Protein AF-A0A7J8TK29-F1 (afdb_monomer)

InterPro domains:
  IPR001280 Photosystem I PsaA/PsaB [PF00223] (47-106)
  IPR001280 Photosystem I PsaA/PsaB [PR00257] (38-60)
  IPR001280 Photosystem I PsaA/PsaB [PR00257] (90-118)
  IPR023798 Small ribosomal subunit protein uS7 domain [PF00177] (1-34)
  IPR036408 Photosystem I PsaA/PsaB superfamily [G3DSA:1.20.1130.10] (32-108)
  IPR036408 Photosystem I PsaA/PsaB superfamily [SSF81558] (42-106)
  IPR036823 Small ribosomal subunit protein uS7 domain superfamily [G3DSA:1.10.455.10] (1-31)
  IPR036823 Small ribosomal subunit protein uS7 domain superfamily [SSF47973] (1-37)

Secondary structure (DSSP, 8-state):
-HHHHHHHHHHHHTT-SHHHHHHHHHHHHHHHHHHHHHHHHHS-HHHHHHHHHHHHHHHH--HHHHHHHHHHHHHHHHHTT---SS---PPPHHHHHHHHHHHHHHHHHHH--HHHHHHHHHHT--S-TTSS--

Sequence (134 aa):
MAFKLSSELVDAAKGSGDAIRKKKETHRMAEANRAFAQFLMGTSIPGTHFVWAFSLMFLFSERGYWQELIEPIVWAHNKLKVALATQPRALSIVYGRAVGVTLYLLAPNQWEEPRALTACLLKNEPATHRQWLG

Radius of gyration: 29.09 Å; Cα contacts (8 Å, |Δi|>4): 52; chains: 1; bounding box: 58×28×82 Å

Solvent-accessible surface area (backbone atoms only — not comparable to full-atom values): 7829 Å² total; per-residue (Å²): 111,71,71,61,53,54,50,49,50,55,30,42,73,72,70,33,52,71,71,45,51,52,52,52,50,53,48,52,50,50,51,51,50,49,53,49,50,49,44,62,70,62,62,47,52,70,55,48,51,48,52,42,54,55,19,47,51,40,64,74,54,60,61,65,64,50,39,67,57,45,52,62,54,52,54,51,32,58,74,68,68,62,68,67,98,62,85,88,65,61,69,51,65,69,56,37,36,52,50,18,52,50,46,50,60,44,50,61,65,77,66,63,60,59,67,61,51,54,50,51,50,67,72,63,64,81,82,71,86,79,76,83,84,124

Structure (mmCIF, N/CA/C/O backbone):
data_AF-A0A7J8TK29-F1
#
_entry.id   AF-A0A7J8TK29-F1
#
loop_
_atom_site.group_PDB
_atom_site.id
_atom_site.type_symbol
_atom_site.label_atom_id
_atom_site.label_alt_id
_atom_site.label_comp_id
_atom_site.label_asym_id
_atom_site.label_entity_id
_atom_site.label_seq_id
_atom_site.pdbx_PDB_ins_code
_atom_site.Cartn_x
_atom_site.Cartn_y
_atom_site.Cartn_z
_atom_site.occupancy
_atom_site.B_iso_or_equiv
_atom_site.auth_seq_id
_atom_site.auth_comp_id
_atom_site.auth_asym_id
_atom_site.auth_atom_id
_atom_site.pdbx_PDB_model_num
ATOM 1 N N . MET A 1 1 ? 32.670 -15.477 -46.534 1.00 57.16 1 MET A N 1
ATOM 2 C CA . MET A 1 1 ? 32.483 -15.228 -45.083 1.00 57.16 1 MET A CA 1
ATOM 3 C C . MET A 1 1 ? 33.548 -14.299 -44.499 1.00 57.16 1 MET A C 1
ATOM 5 O O . MET A 1 1 ? 33.154 -13.313 -43.896 1.00 57.16 1 MET A O 1
ATOM 9 N N . ALA A 1 2 ? 34.850 -14.530 -44.724 1.00 72.06 2 ALA A N 1
ATOM 10 C CA . ALA A 1 2 ? 35.932 -13.686 -44.183 1.00 72.06 2 ALA A CA 1
ATOM 11 C C . ALA A 1 2 ? 35.802 -12.181 -44.512 1.00 72.06 2 ALA A C 1
ATOM 13 O O . ALA A 1 2 ? 35.941 -11.355 -43.620 1.00 72.06 2 ALA A O 1
ATOM 14 N N . PHE A 1 3 ? 35.427 -11.833 -45.750 1.00 73.94 3 PHE A N 1
ATOM 15 C CA . PHE A 1 3 ? 35.231 -10.436 -46.168 1.00 73.94 3 PHE A CA 1
ATOM 16 C C . PHE A 1 3 ? 34.114 -9.694 -45.411 1.00 73.94 3 PHE A C 1
ATOM 18 O O . PHE A 1 3 ? 34.239 -8.503 -45.144 1.00 73.94 3 PHE A O 1
ATOM 25 N N . LYS A 1 4 ? 33.036 -10.399 -45.041 1.00 75.75 4 LYS A N 1
ATOM 26 C CA . LYS A 1 4 ? 31.902 -9.826 -44.296 1.00 75.75 4 LYS A CA 1
ATOM 27 C C . LYS A 1 4 ? 32.266 -9.575 -42.829 1.00 75.75 4 LYS A C 1
ATOM 29 O O . LYS A 1 4 ? 31.865 -8.575 -42.251 1.00 75.75 4 LYS A O 1
ATOM 34 N N . LEU A 1 5 ? 33.079 -10.461 -42.254 1.00 80.44 5 LEU A N 1
ATOM 35 C CA . LEU A 1 5 ? 33.614 -10.291 -40.904 1.00 80.44 5 LEU A CA 1
ATOM 36 C C . LEU A 1 5 ? 34.632 -9.150 -40.848 1.00 80.44 5 LEU A C 1
ATOM 38 O O . LEU A 1 5 ? 34.593 -8.356 -39.918 1.00 80.44 5 LEU A O 1
ATOM 42 N N . SER A 1 6 ? 35.510 -9.020 -41.849 1.00 81.69 6 SER A N 1
ATOM 43 C CA . SER A 1 6 ? 36.464 -7.907 -41.898 1.00 81.69 6 SER A CA 1
ATOM 44 C C . SER A 1 6 ? 35.775 -6.553 -42.066 1.00 81.69 6 SER A C 1
ATOM 46 O O . SER A 1 6 ? 36.200 -5.591 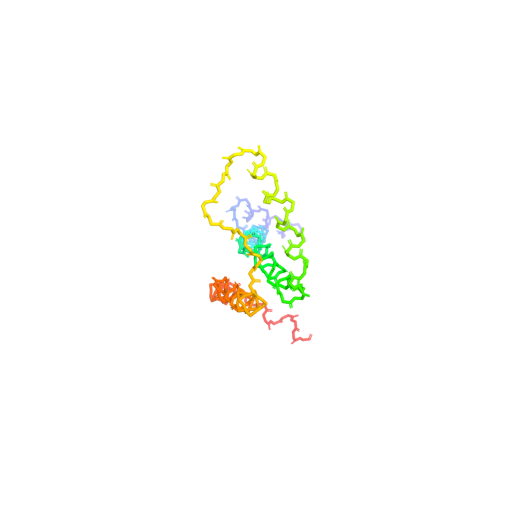-41.434 1.00 81.69 6 SER A O 1
ATOM 48 N N . SER A 1 7 ? 34.703 -6.465 -42.866 1.00 81.25 7 SER A N 1
ATOM 49 C CA . SER A 1 7 ? 33.931 -5.222 -42.987 1.00 81.25 7 SER A CA 1
ATOM 50 C C . SER A 1 7 ? 33.203 -4.882 -41.687 1.00 81.25 7 SER A C 1
ATOM 52 O O . SER A 1 7 ? 33.307 -3.753 -41.223 1.00 81.25 7 SER A O 1
ATOM 54 N N . GLU A 1 8 ? 32.569 -5.864 -41.035 1.00 81.69 8 GLU A N 1
ATOM 55 C CA . GLU A 1 8 ? 31.936 -5.654 -39.725 1.00 81.69 8 GLU A CA 1
ATOM 56 C C . GLU A 1 8 ? 32.947 -5.253 -38.640 1.00 81.69 8 GLU A C 1
ATOM 58 O O . GLU A 1 8 ? 32.629 -4.423 -37.792 1.00 81.69 8 GLU A O 1
ATOM 63 N N . LEU A 1 9 ? 34.172 -5.791 -38.673 1.00 82.12 9 LEU A N 1
ATOM 64 C CA . LEU A 1 9 ? 35.235 -5.431 -37.732 1.00 82.12 9 LEU A CA 1
ATOM 65 C C . LEU A 1 9 ? 35.708 -3.983 -37.936 1.00 82.12 9 LEU A C 1
ATOM 67 O O . LEU A 1 9 ? 35.922 -3.259 -36.965 1.00 82.12 9 LEU A O 1
ATOM 71 N N . VAL A 1 10 ? 35.853 -3.552 -39.195 1.00 85.94 10 VAL A N 1
ATOM 72 C CA . VAL A 1 10 ? 36.224 -2.172 -39.548 1.00 85.94 10 VAL A CA 1
ATOM 73 C C . VAL A 1 10 ? 35.112 -1.196 -39.167 1.00 85.94 10 VAL A C 1
ATOM 75 O O . VAL A 1 10 ? 35.398 -0.125 -38.629 1.00 85.94 10 VAL A O 1
ATOM 78 N N . ASP A 1 11 ? 33.854 -1.566 -39.396 1.00 85.38 11 ASP A N 1
ATOM 79 C CA . ASP A 1 11 ? 32.705 -0.751 -39.009 1.00 85.38 11 ASP A CA 1
ATOM 80 C C . ASP A 1 11 ? 32.595 -0.652 -37.482 1.00 85.38 11 ASP A C 1
ATOM 82 O O . ASP A 1 11 ? 32.447 0.451 -36.949 1.00 85.38 11 ASP A O 1
ATOM 86 N N . ALA A 1 12 ? 32.791 -1.764 -36.765 1.00 82.88 12 ALA A N 1
ATOM 87 C CA . ALA A 1 12 ? 32.809 -1.792 -35.305 1.00 82.88 12 ALA A CA 1
ATOM 88 C C . ALA A 1 12 ? 33.958 -0.956 -34.717 1.00 82.88 12 ALA A C 1
ATOM 90 O O . ALA A 1 12 ? 33.744 -0.240 -33.737 1.00 82.88 12 ALA A O 1
ATOM 91 N N . ALA A 1 13 ? 35.150 -0.981 -35.329 1.00 83.88 13 ALA A N 1
ATOM 92 C CA . ALA A 1 13 ? 36.285 -0.141 -34.934 1.00 83.88 13 ALA A CA 1
ATOM 93 C C . ALA A 1 13 ? 36.004 1.362 -35.127 1.00 83.88 13 ALA A C 1
ATOM 95 O O . ALA A 1 13 ? 36.506 2.189 -34.369 1.00 83.88 13 ALA A O 1
ATOM 96 N N . LYS A 1 14 ? 35.154 1.718 -36.099 1.00 86.94 14 LYS A N 1
ATOM 97 C CA . LYS A 1 14 ? 34.645 3.085 -36.311 1.00 86.94 14 LYS A CA 1
ATOM 98 C C . LYS A 1 14 ? 33.436 3.427 -35.428 1.00 86.94 14 LYS A C 1
ATOM 100 O O . LYS A 1 14 ? 32.872 4.510 -35.562 1.00 86.94 14 LYS A O 1
ATOM 105 N N . GLY A 1 15 ? 33.021 2.522 -34.539 1.00 83.06 15 GLY A N 1
ATOM 106 C CA . GLY A 1 15 ? 31.858 2.705 -33.669 1.00 83.06 15 GLY A CA 1
ATOM 107 C C . GLY A 1 15 ? 30.509 2.596 -34.390 1.00 83.06 15 GLY A C 1
ATOM 108 O O . GLY A 1 15 ? 29.513 3.115 -33.889 1.00 83.06 15 GLY A O 1
ATOM 109 N N . SER A 1 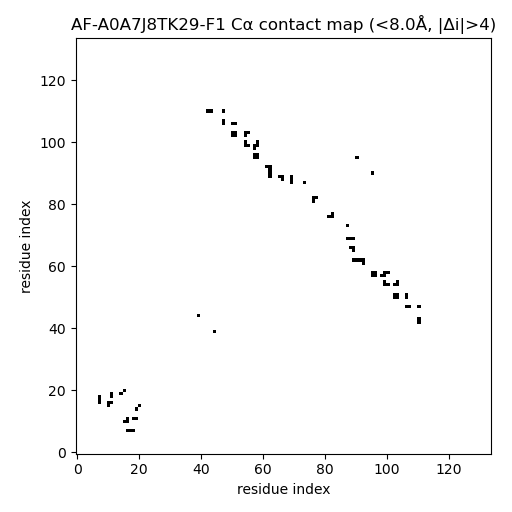16 ? 30.462 1.938 -35.551 1.00 80.38 16 SER A N 1
ATOM 110 C CA . SER A 1 16 ? 29.268 1.758 -36.386 1.00 80.38 16 SER A CA 1
ATOM 111 C C . SER A 1 16 ? 29.052 0.279 -36.746 1.00 80.38 16 SER A C 1
ATOM 113 O O . SER A 1 16 ? 29.797 -0.601 -36.322 1.00 80.38 16 SER A O 1
ATOM 115 N N . GLY A 1 17 ? 27.997 -0.022 -37.496 1.00 85.69 17 GLY A N 1
ATOM 116 C CA . GLY A 1 17 ? 27.670 -1.379 -37.934 1.00 85.69 17 GLY A CA 1
ATOM 117 C C . GLY A 1 17 ? 26.689 -2.121 -37.024 1.00 85.69 17 GLY A C 1
ATOM 118 O O . GLY A 1 17 ? 26.312 -1.670 -35.936 1.00 85.69 17 GLY A O 1
ATOM 119 N N . ASP A 1 18 ? 26.248 -3.284 -37.499 1.00 83.31 18 ASP A N 1
ATOM 120 C CA . ASP A 1 18 ? 25.141 -4.041 -36.904 1.00 83.31 18 ASP A CA 1
ATOM 121 C C . ASP A 1 18 ? 25.423 -4.508 -35.477 1.00 83.31 18 ASP A C 1
ATOM 123 O O . ASP A 1 18 ? 24.531 -4.478 -34.625 1.00 83.31 18 ASP A O 1
ATOM 127 N N . ALA A 1 19 ? 26.676 -4.855 -35.185 1.00 79.94 19 ALA A N 1
ATOM 128 C CA . ALA A 1 19 ? 27.096 -5.263 -33.850 1.00 79.94 19 ALA A CA 1
ATOM 129 C C . ALA A 1 19 ? 26.963 -4.118 -32.826 1.00 79.94 19 ALA A C 1
ATOM 131 O O . ALA A 1 19 ? 26.469 -4.327 -31.714 1.00 79.94 19 ALA A O 1
ATOM 132 N N . ILE A 1 20 ? 27.341 -2.890 -33.205 1.00 85.44 20 ILE A N 1
ATOM 133 C CA . ILE A 1 20 ? 27.240 -1.709 -32.336 1.00 85.44 20 ILE A CA 1
ATOM 134 C C . ILE A 1 20 ? 25.783 -1.260 -32.186 1.00 85.44 20 ILE A C 1
ATOM 136 O O . ILE A 1 20 ? 25.352 -0.938 -31.074 1.00 85.44 20 ILE A O 1
ATOM 140 N N . ARG A 1 21 ? 24.997 -1.303 -33.270 1.00 84.88 21 ARG A N 1
ATOM 141 C CA . ARG A 1 21 ? 23.552 -1.028 -33.241 1.00 84.88 21 ARG A CA 1
ATOM 142 C C . ARG A 1 21 ? 22.824 -1.964 -32.277 1.00 84.88 21 ARG A C 1
ATOM 144 O O . ARG A 1 21 ? 22.127 -1.485 -31.385 1.00 84.88 21 ARG A O 1
ATOM 151 N N . LYS A 1 22 ? 23.073 -3.272 -32.384 1.00 85.69 22 LYS A N 1
ATOM 152 C CA . LYS A 1 22 ? 22.478 -4.280 -31.499 1.00 85.69 22 LYS A CA 1
ATOM 153 C C . LYS A 1 22 ? 22.887 -4.064 -30.041 1.00 85.69 22 LYS A C 1
ATOM 155 O O . LYS A 1 22 ? 22.035 -4.104 -29.159 1.00 85.69 22 LYS A O 1
ATOM 160 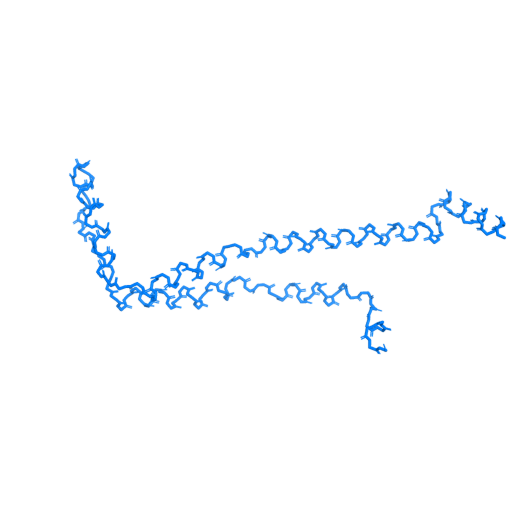N N . LYS A 1 23 ? 24.157 -3.731 -29.775 1.00 86.19 23 LYS A N 1
ATOM 161 C CA . LYS A 1 23 ? 24.622 -3.362 -28.425 1.00 86.19 23 LYS A CA 1
ATOM 162 C C . LYS A 1 23 ? 23.867 -2.142 -27.874 1.00 86.19 23 LYS A C 1
ATOM 164 O O . LYS A 1 23 ? 23.405 -2.171 -26.734 1.00 86.19 23 LYS A O 1
ATOM 169 N N . LYS A 1 24 ? 23.685 -1.088 -28.676 1.00 86.06 24 LYS A N 1
ATOM 170 C CA . LYS A 1 24 ? 22.957 0.129 -28.275 1.00 86.06 24 LYS A CA 1
ATOM 171 C C . LYS A 1 24 ? 21.469 -0.135 -28.016 1.00 86.06 24 LYS A C 1
ATOM 173 O O . LYS A 1 24 ? 20.919 0.395 -27.055 1.00 86.06 24 LYS A O 1
ATOM 178 N N . GLU A 1 25 ? 20.833 -0.973 -28.829 1.00 85.38 25 GLU A N 1
ATOM 179 C CA . GLU A 1 25 ? 19.444 -1.403 -28.627 1.00 85.38 25 GLU A CA 1
ATOM 180 C C . GLU A 1 25 ? 19.286 -2.243 -27.357 1.00 85.38 25 GLU A C 1
ATOM 182 O O . GLU A 1 25 ? 18.380 -1.975 -26.571 1.00 85.38 25 GLU A O 1
ATOM 187 N N . THR A 1 26 ? 20.202 -3.182 -27.087 1.00 81.69 26 THR A N 1
ATOM 188 C CA . THR A 1 26 ? 20.175 -3.953 -25.830 1.00 81.69 26 THR A CA 1
ATOM 189 C C . THR A 1 26 ? 20.361 -3.070 -24.598 1.00 81.69 26 THR A C 1
ATOM 191 O O . THR A 1 26 ? 19.686 -3.280 -23.595 1.00 81.69 26 THR A O 1
ATOM 194 N N . HIS A 1 27 ? 21.212 -2.043 -24.682 1.00 87.69 27 HIS A N 1
ATOM 195 C CA . HIS A 1 27 ? 21.383 -1.072 -23.603 1.00 87.69 27 HIS A CA 1
ATOM 196 C C . HIS A 1 27 ? 20.115 -0.244 -23.378 1.00 87.69 27 HIS A C 1
ATOM 198 O O . HIS A 1 27 ? 19.649 -0.141 -22.248 1.00 87.69 27 HIS A O 1
ATOM 204 N N . ARG A 1 28 ? 19.505 0.280 -24.450 1.00 84.06 28 ARG A N 1
ATOM 205 C CA . ARG A 1 28 ? 18.242 1.029 -24.370 1.00 84.06 28 ARG A CA 1
ATOM 206 C C . ARG A 1 28 ? 17.111 0.171 -23.793 1.00 84.06 28 ARG A C 1
ATOM 208 O O . ARG A 1 28 ? 16.337 0.653 -22.975 1.00 84.06 28 ARG A O 1
ATOM 215 N N . MET A 1 29 ? 17.027 -1.096 -24.198 1.00 81.75 29 MET A N 1
ATOM 216 C CA . MET A 1 29 ? 16.051 -2.043 -23.655 1.00 81.75 29 MET A CA 1
ATOM 217 C C . MET A 1 29 ? 16.299 -2.307 -22.163 1.00 81.75 29 MET A C 1
ATOM 219 O O . MET A 1 29 ? 15.359 -2.336 -21.376 1.00 81.75 29 MET A O 1
ATOM 223 N N . ALA A 1 30 ? 17.561 -2.444 -21.747 1.00 82.44 30 ALA A N 1
ATOM 224 C CA . ALA A 1 30 ? 17.913 -2.595 -20.337 1.00 82.44 30 ALA A CA 1
ATOM 225 C C . ALA A 1 30 ? 17.568 -1.340 -19.512 1.00 82.44 30 ALA A C 1
ATOM 227 O O . ALA A 1 30 ? 17.069 -1.464 -18.394 1.00 82.44 30 ALA A O 1
ATOM 228 N N . GLU A 1 31 ? 17.772 -0.141 -20.063 1.00 82.56 31 GLU A N 1
ATOM 229 C CA . GLU A 1 31 ? 17.367 1.124 -19.436 1.00 82.56 31 GLU A CA 1
ATOM 230 C C . GLU A 1 31 ? 15.843 1.238 -19.305 1.00 82.56 31 GLU A C 1
ATOM 232 O O . GLU A 1 31 ? 15.351 1.599 -18.235 1.00 82.56 31 GLU A O 1
ATOM 237 N N . ALA A 1 32 ? 15.091 0.858 -20.343 1.00 77.88 32 ALA A N 1
ATOM 238 C CA . ALA A 1 32 ? 13.630 0.812 -20.300 1.00 77.88 32 ALA A CA 1
ATOM 239 C C . ALA A 1 32 ? 13.123 -0.195 -19.252 1.00 77.88 32 ALA A C 1
ATOM 241 O O . ALA A 1 32 ? 12.259 0.140 -18.444 1.00 77.88 32 ALA A O 1
ATOM 242 N N . ASN A 1 33 ? 13.716 -1.391 -19.190 1.00 77.69 33 ASN A N 1
ATOM 243 C CA . ASN A 1 33 ? 13.373 -2.407 -18.192 1.00 77.69 33 ASN A CA 1
ATOM 244 C C . ASN A 1 33 ? 13.719 -1.965 -16.765 1.00 77.69 33 ASN A C 1
ATOM 246 O O . ASN A 1 33 ? 12.977 -2.263 -15.831 1.00 77.69 33 ASN A O 1
ATOM 250 N N . ARG A 1 34 ? 14.816 -1.224 -16.576 1.00 77.62 34 ARG A N 1
ATOM 251 C CA . ARG A 1 34 ? 15.168 -0.636 -15.279 1.00 77.62 34 ARG A CA 1
ATOM 252 C C . ARG A 1 34 ? 14.160 0.432 -14.860 1.00 77.62 34 ARG A C 1
ATOM 254 O O . ARG A 1 34 ? 13.734 0.414 -13.710 1.00 77.62 34 ARG A O 1
ATOM 261 N N . ALA A 1 35 ? 13.756 1.315 -15.773 1.00 71.94 35 ALA A N 1
ATOM 262 C CA . ALA A 1 35 ? 12.730 2.325 -15.511 1.00 71.94 35 ALA A CA 1
ATOM 263 C C . ALA A 1 35 ? 11.365 1.681 -15.211 1.00 71.94 35 ALA A C 1
ATOM 265 O O . ALA A 1 35 ? 10.656 2.123 -14.312 1.00 71.94 35 ALA A O 1
ATOM 266 N N . PHE A 1 36 ? 11.032 0.588 -15.898 1.00 64.06 36 PHE A N 1
ATOM 267 C CA . PHE A 1 36 ? 9.824 -0.194 -15.641 1.00 64.06 36 PHE A CA 1
ATOM 268 C C . PHE A 1 36 ? 9.859 -0.895 -14.275 1.00 64.06 36 PHE A C 1
ATOM 270 O O . PHE A 1 36 ? 8.887 -0.837 -13.527 1.00 64.06 36 PHE A O 1
ATOM 277 N N . ALA A 1 37 ? 10.993 -1.493 -13.897 1.00 64.56 37 ALA A N 1
ATOM 278 C CA . ALA A 1 37 ? 11.176 -2.076 -12.569 1.00 64.56 37 ALA A CA 1
ATOM 279 C C . ALA A 1 37 ? 11.116 -1.006 -11.466 1.00 64.56 37 ALA A C 1
ATOM 281 O O . ALA A 1 37 ? 10.474 -1.218 -10.442 1.00 64.56 37 ALA A O 1
ATOM 282 N N . GLN A 1 38 ? 11.728 0.161 -11.689 1.00 68.75 38 GLN A N 1
ATOM 283 C CA . GLN A 1 38 ? 11.645 1.306 -10.778 1.00 68.75 38 GLN A CA 1
ATOM 284 C C . GLN A 1 38 ? 10.220 1.838 -10.648 1.00 68.75 38 GLN A C 1
ATOM 286 O O . GLN A 1 38 ? 9.821 2.211 -9.552 1.00 68.75 38 GLN A O 1
ATOM 291 N N . PHE A 1 39 ? 9.444 1.836 -11.729 1.00 64.50 39 PHE A N 1
ATOM 292 C CA . PHE A 1 39 ? 8.035 2.186 -11.679 1.00 64.50 39 PHE A CA 1
ATOM 293 C C . PHE A 1 39 ? 7.244 1.162 -10.853 1.00 64.50 39 PHE A C 1
ATOM 295 O O . PHE A 1 39 ? 6.623 1.529 -9.866 1.00 64.50 39 PHE A O 1
ATOM 302 N N . LEU A 1 40 ? 7.327 -0.130 -11.188 1.00 60.53 40 LEU A N 1
ATOM 303 C CA . LEU A 1 40 ? 6.573 -1.185 -10.499 1.00 60.53 40 LEU A CA 1
ATOM 304 C C . LEU A 1 40 ? 6.929 -1.316 -9.012 1.00 60.53 40 LEU A C 1
ATOM 306 O O . LEU A 1 40 ? 6.069 -1.646 -8.197 1.00 60.53 40 LEU A O 1
ATOM 310 N N . MET A 1 41 ? 8.189 -1.068 -8.652 1.00 60.56 41 MET A N 1
ATOM 311 C CA . MET A 1 41 ? 8.639 -1.074 -7.259 1.00 60.56 41 MET A CA 1
ATOM 312 C C . MET A 1 41 ? 8.383 0.268 -6.552 1.00 60.56 41 MET A C 1
ATOM 314 O O . MET A 1 41 ? 8.234 0.286 -5.333 1.00 60.56 41 MET A O 1
ATOM 318 N N . GLY A 1 42 ? 8.343 1.380 -7.294 1.00 60.28 42 GLY A N 1
ATOM 319 C CA . GLY A 1 42 ? 8.252 2.746 -6.770 1.00 60.28 42 GLY A CA 1
ATOM 320 C C . GLY A 1 42 ? 6.829 3.282 -6.636 1.00 60.28 42 GLY A C 1
ATOM 321 O O . GLY A 1 42 ? 6.550 4.026 -5.698 1.00 60.28 42 GLY A O 1
ATOM 322 N N . THR A 1 43 ? 5.898 2.876 -7.500 1.00 60.44 43 THR A N 1
ATOM 323 C CA . THR A 1 43 ? 4.480 3.209 -7.347 1.00 60.44 43 THR A CA 1
ATOM 324 C C . THR A 1 43 ? 3.816 2.193 -6.444 1.00 60.44 43 THR A C 1
ATOM 326 O O . THR A 1 43 ? 3.106 1.310 -6.909 1.00 60.44 43 THR A O 1
ATOM 329 N N . SER A 1 44 ? 4.071 2.316 -5.145 1.00 59.31 44 SER A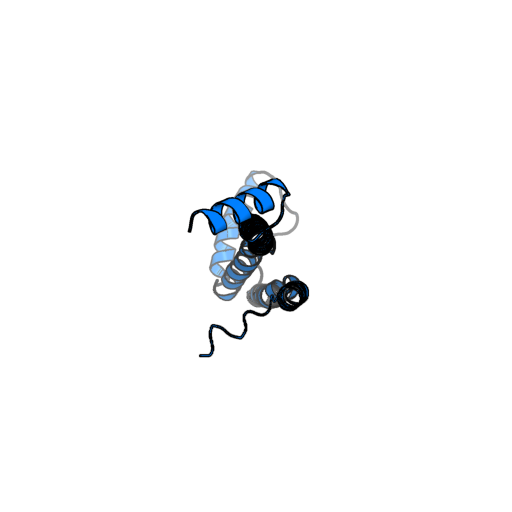 N 1
ATOM 330 C CA . SER A 1 44 ? 3.089 2.028 -4.095 1.00 59.31 44 SER A CA 1
ATOM 331 C C . SER A 1 44 ? 2.387 0.667 -4.106 1.00 59.31 44 SER A C 1
ATOM 333 O O . SER A 1 44 ? 1.409 0.500 -3.384 1.00 59.31 44 SER A O 1
ATOM 335 N N . ILE A 1 45 ? 2.870 -0.331 -4.845 1.00 64.75 45 ILE A N 1
ATOM 336 C CA . ILE A 1 45 ? 2.210 -1.632 -4.944 1.00 64.75 45 ILE A CA 1
ATOM 337 C C . ILE A 1 45 ? 2.110 -2.279 -3.554 1.00 64.75 45 ILE A C 1
ATOM 339 O O . ILE A 1 45 ? 1.001 -2.651 -3.180 1.00 64.75 45 ILE A O 1
ATOM 343 N N . PRO A 1 46 ? 3.145 -2.287 -2.691 1.00 67.00 46 PRO A N 1
ATOM 344 C CA . PRO A 1 46 ? 2.989 -2.782 -1.321 1.00 67.00 46 PRO A CA 1
ATOM 345 C C . PRO A 1 46 ? 2.038 -1.925 -0.469 1.00 67.00 46 PRO A C 1
ATOM 347 O O . PRO A 1 46 ? 1.263 -2.459 0.316 1.00 67.00 46 PRO A O 1
ATOM 350 N N . GLY A 1 47 ? 2.075 -0.598 -0.632 1.00 72.56 47 GLY A N 1
ATOM 351 C CA . GLY A 1 47 ? 1.298 0.349 0.174 1.00 72.56 47 GLY A CA 1
ATOM 352 C C . GLY A 1 47 ? -0.201 0.302 -0.122 1.00 72.56 47 GLY A C 1
ATOM 353 O O . GLY A 1 47 ? -1.005 0.241 0.804 1.00 72.56 47 GLY A O 1
ATOM 354 N N . THR A 1 48 ? -0.587 0.247 -1.397 1.00 71.94 48 THR A N 1
ATOM 355 C CA . THR A 1 48 ? -1.991 0.111 -1.807 1.00 71.94 48 THR A CA 1
ATOM 356 C C . THR A 1 48 ? -2.561 -1.224 -1.341 1.00 71.94 48 THR A C 1
ATOM 358 O O . THR A 1 48 ? -3.662 -1.255 -0.800 1.00 71.94 48 THR A O 1
ATOM 361 N N . HIS A 1 49 ? -1.797 -2.317 -1.457 1.00 75.44 49 HIS A N 1
ATOM 362 C CA . HIS A 1 49 ? -2.225 -3.628 -0.961 1.00 75.44 49 HIS A CA 1
ATOM 363 C C . HIS A 1 49 ? -2.311 -3.663 0.571 1.00 75.44 49 HIS A C 1
ATOM 365 O O . HIS A 1 49 ? -3.243 -4.257 1.109 1.00 75.44 49 HIS A O 1
ATOM 371 N N . PHE A 1 50 ? -1.397 -2.991 1.279 1.00 81.25 50 PHE A N 1
ATOM 372 C CA . PHE A 1 50 ? -1.442 -2.865 2.737 1.00 81.25 50 PHE A CA 1
ATOM 373 C C . PHE A 1 50 ? -2.685 -2.099 3.203 1.00 81.25 50 PHE A C 1
ATOM 375 O O . PHE A 1 50 ? -3.420 -2.585 4.059 1.00 81.25 50 PHE A O 1
ATOM 382 N N . VAL A 1 51 ? -2.969 -0.936 2.608 1.00 81.31 51 VAL A N 1
ATOM 383 C CA . VAL A 1 51 ? -4.151 -0.126 2.947 1.00 81.31 51 VAL A CA 1
ATOM 384 C C . VAL A 1 51 ? -5.445 -0.855 2.575 1.00 81.31 51 VAL A C 1
ATOM 386 O O . VAL A 1 51 ? -6.418 -0.827 3.332 1.00 81.31 51 VAL A O 1
ATOM 389 N N . TRP A 1 52 ? -5.453 -1.566 1.449 1.00 81.56 52 TRP A N 1
ATOM 390 C CA . TRP A 1 52 ? -6.584 -2.382 1.018 1.00 81.56 52 TRP A CA 1
ATOM 391 C C . TRP A 1 52 ? -6.852 -3.547 1.982 1.00 81.56 52 TRP A C 1
ATOM 393 O O . TRP A 1 52 ? -7.969 -3.684 2.482 1.00 81.56 52 TRP A O 1
ATOM 403 N N . ALA A 1 53 ? -5.824 -4.323 2.339 1.00 79.38 53 ALA A N 1
ATOM 404 C CA . ALA A 1 53 ? -5.936 -5.415 3.307 1.00 79.38 53 ALA A CA 1
ATOM 405 C C . ALA A 1 53 ? -6.348 -4.912 4.702 1.00 79.38 53 ALA A C 1
ATOM 407 O O . ALA A 1 53 ? -7.200 -5.513 5.358 1.00 79.38 53 ALA A O 1
ATOM 408 N N . PHE A 1 54 ? -5.811 -3.768 5.134 1.00 79.88 54 PHE A N 1
ATOM 409 C CA . PHE A 1 54 ? -6.185 -3.132 6.397 1.00 79.88 54 PHE A CA 1
ATOM 410 C C . PHE A 1 54 ? -7.652 -2.669 6.399 1.00 79.88 54 PHE A C 1
ATOM 412 O O . PHE A 1 54 ? -8.340 -2.792 7.410 1.00 79.88 54 PHE A O 1
ATOM 419 N N . SER A 1 55 ? -8.176 -2.223 5.252 1.00 79.94 55 SER A N 1
ATOM 420 C CA . SER A 1 55 ? -9.592 -1.855 5.095 1.00 79.94 55 SER A CA 1
ATOM 421 C C . SER A 1 55 ? -10.526 -3.064 5.211 1.00 79.94 55 SER A C 1
ATOM 423 O O . SER A 1 55 ? -11.586 -2.967 5.834 1.00 79.94 55 SER A O 1
ATOM 425 N N . LEU A 1 56 ? -10.126 -4.224 4.677 1.00 80.06 56 LEU A N 1
ATOM 426 C CA . LEU A 1 56 ? -10.893 -5.469 4.818 1.00 80.06 56 LEU A CA 1
ATOM 427 C C . LEU A 1 56 ? -11.003 -5.910 6.282 1.00 80.06 56 LEU A C 1
ATOM 429 O O . LEU A 1 56 ? -12.049 -6.414 6.692 1.00 80.06 56 LEU A O 1
ATOM 433 N N . MET A 1 57 ? -9.976 -5.645 7.094 1.00 81.81 57 MET A N 1
ATOM 434 C CA . MET A 1 57 ? -10.011 -5.931 8.529 1.00 81.81 57 MET A CA 1
ATOM 435 C C . MET A 1 57 ? -11.141 -5.168 9.237 1.00 81.81 57 MET A C 1
ATOM 437 O O . MET A 1 57 ? -11.812 -5.734 10.092 1.00 81.81 57 MET A O 1
ATOM 441 N N . PHE A 1 58 ? -11.430 -3.924 8.844 1.00 73.50 58 PHE A N 1
ATOM 442 C CA . PHE A 1 58 ? -12.548 -3.148 9.403 1.00 73.50 58 PHE A CA 1
ATOM 443 C C . PHE A 1 58 ? -13.926 -3.540 8.845 1.00 73.50 58 PHE A C 1
ATOM 445 O O . PHE A 1 58 ? -14.942 -3.270 9.487 1.00 73.50 58 PHE A O 1
ATOM 452 N N . LEU A 1 59 ? -13.982 -4.173 7.669 1.00 72.81 59 LEU A N 1
ATOM 453 C CA . LEU A 1 59 ? -15.231 -4.632 7.050 1.00 72.81 59 LEU A CA 1
ATOM 454 C C . LEU A 1 59 ? -15.699 -5.987 7.599 1.00 72.81 59 LEU A C 1
ATOM 456 O O . LEU A 1 59 ? -16.902 -6.173 7.794 1.00 72.81 59 LEU A O 1
ATOM 460 N N . PHE A 1 60 ? -14.766 -6.905 7.866 1.00 75.25 60 PHE A N 1
ATOM 461 C CA . PHE A 1 60 ? -15.068 -8.264 8.332 1.00 75.25 60 PHE A CA 1
ATOM 462 C C . PHE A 1 60 ? -14.994 -8.444 9.855 1.00 75.25 60 PHE A C 1
ATOM 464 O O . PHE A 1 60 ? -15.556 -9.405 10.372 1.00 75.25 60 PHE A O 1
ATOM 471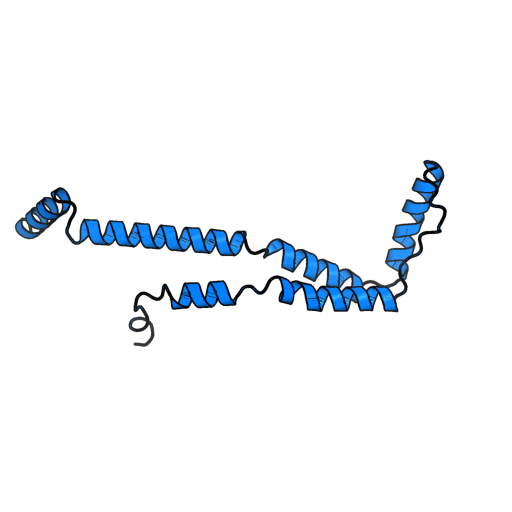 N N . SER A 1 61 ? -14.325 -7.550 10.590 1.00 78.94 61 SER A N 1
ATOM 472 C CA . SER A 1 61 ? -14.168 -7.680 12.044 1.00 78.94 61 SER A CA 1
ATOM 473 C C . SER A 1 61 ? -15.381 -7.124 12.807 1.00 78.94 61 SER A C 1
ATOM 475 O O . SER A 1 61 ? -15.836 -6.003 12.567 1.00 78.94 61 SER A O 1
ATOM 477 N N . GLU A 1 62 ? -15.922 -7.911 13.740 1.00 70.12 62 GLU A N 1
ATOM 478 C CA . GLU A 1 62 ? -17.028 -7.513 14.617 1.00 70.12 62 GLU A CA 1
ATOM 479 C C . GLU A 1 62 ? -16.545 -6.645 15.797 1.00 70.12 62 GLU A C 1
ATOM 481 O O . GLU A 1 62 ? -15.398 -6.720 16.235 1.00 70.12 62 GLU A O 1
ATOM 486 N N . ARG A 1 63 ? -17.436 -5.808 16.351 1.00 60.69 63 ARG A N 1
ATOM 487 C CA . ARG A 1 63 ? -17.117 -4.820 17.409 1.00 60.69 63 ARG A CA 1
ATOM 488 C C . ARG A 1 63 ? -16.469 -5.422 18.658 1.00 60.69 63 ARG A C 1
ATOM 490 O O . ARG A 1 63 ? -15.706 -4.726 19.323 1.00 60.69 63 ARG A O 1
ATOM 497 N N . GLY A 1 64 ? -16.811 -6.671 18.982 1.00 70.31 64 GLY A N 1
ATOM 498 C CA . GLY A 1 64 ? -16.322 -7.368 20.173 1.00 70.31 64 GLY A CA 1
ATOM 499 C C . GLY A 1 64 ? -14.800 -7.488 20.187 1.00 70.31 64 GLY A C 1
ATOM 500 O O . GLY A 1 64 ? -14.175 -7.103 21.168 1.00 70.31 64 GLY A O 1
ATOM 501 N N . TYR A 1 65 ? -14.201 -7.867 19.054 1.00 74.94 65 TYR A N 1
ATOM 502 C CA . TYR A 1 65 ? -12.752 -8.051 18.918 1.00 74.94 65 TYR A CA 1
ATOM 503 C C . TYR A 1 65 ? -11.956 -6.786 19.268 1.00 74.94 65 TYR A C 1
ATOM 505 O O . TYR A 1 65 ? -10.970 -6.818 19.999 1.00 74.94 65 TYR A O 1
ATOM 513 N N . TRP A 1 66 ? -12.415 -5.635 18.782 1.00 76.88 66 TRP A N 1
ATOM 514 C CA . TRP A 1 66 ? -11.740 -4.363 19.027 1.00 76.88 66 TRP A CA 1
ATOM 515 C C . TRP A 1 66 ? -11.908 -3.863 20.457 1.00 76.88 66 TRP A C 1
ATOM 517 O O . TRP A 1 66 ? -11.021 -3.198 20.986 1.00 76.88 66 TRP A O 1
ATOM 527 N N . GLN A 1 67 ? -13.039 -4.171 21.085 1.00 73.50 67 GLN A N 1
ATOM 528 C CA . GLN A 1 67 ? -13.290 -3.807 22.472 1.00 73.50 67 GLN A CA 1
ATOM 529 C C . GLN A 1 67 ? -12.407 -4.638 23.416 1.00 73.50 67 GLN A C 1
ATOM 531 O O . GLN A 1 67 ? -11.736 -4.058 24.270 1.00 73.50 67 GLN A O 1
ATOM 536 N N . GLU A 1 68 ? -12.304 -5.949 23.178 1.00 79.94 68 GLU A N 1
ATOM 537 C CA . GLU A 1 68 ? -11.400 -6.852 23.907 1.00 79.94 68 GLU A CA 1
ATOM 538 C C . GLU A 1 68 ? -9.919 -6.480 23.729 1.00 79.94 68 GLU A C 1
ATOM 540 O O . GLU A 1 68 ? -9.117 -6.682 24.636 1.00 79.94 68 GLU A O 1
ATOM 545 N N . LEU A 1 69 ? -9.546 -5.878 22.593 1.00 80.62 69 LEU A N 1
ATOM 546 C CA . LEU A 1 69 ? -8.182 -5.404 22.342 1.00 80.62 69 LEU A CA 1
ATOM 547 C C . LEU A 1 69 ? -7.848 -4.095 23.082 1.00 80.62 69 LEU A C 1
ATOM 549 O O . LEU A 1 69 ? -6.714 -3.897 23.518 1.00 80.62 69 LEU A O 1
ATOM 553 N N . ILE A 1 70 ? -8.814 -3.183 23.223 1.00 80.00 70 ILE A N 1
ATOM 554 C CA . ILE A 1 70 ? -8.595 -1.869 23.854 1.00 80.00 70 ILE A CA 1
ATOM 555 C C . ILE A 1 70 ? -8.537 -1.987 25.382 1.00 80.00 70 ILE A C 1
ATOM 557 O O . ILE A 1 70 ? -7.759 -1.281 26.023 1.00 80.00 70 ILE A O 1
ATOM 561 N N . GLU A 1 71 ? -9.304 -2.896 25.977 1.00 78.50 71 GLU A N 1
ATOM 562 C CA . GLU A 1 71 ? -9.361 -3.104 27.431 1.00 78.50 71 GLU A CA 1
ATOM 563 C C . GLU A 1 71 ? -7.994 -3.350 28.111 1.00 78.50 71 GLU A C 1
ATOM 565 O O . GLU A 1 71 ? -7.675 -2.634 29.069 1.00 78.50 71 GLU A O 1
ATOM 570 N N . PRO A 1 72 ? -7.122 -4.256 27.626 1.00 82.81 72 PRO A N 1
ATOM 571 C CA . PRO A 1 72 ? -5.791 -4.452 28.204 1.00 82.81 72 PRO A CA 1
ATOM 572 C C . PRO A 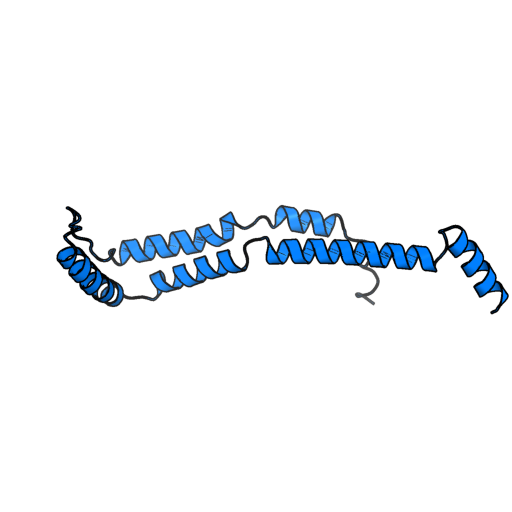1 72 ? -4.852 -3.256 27.977 1.00 82.81 72 PRO A C 1
ATOM 574 O O . PRO A 1 72 ? -4.003 -2.964 28.823 1.00 82.81 72 PRO A O 1
ATOM 577 N N . ILE A 1 73 ? -5.020 -2.514 26.878 1.00 81.00 73 ILE A N 1
ATOM 578 C CA . ILE A 1 73 ? -4.224 -1.310 26.584 1.00 81.00 73 ILE A CA 1
ATOM 579 C C . ILE A 1 73 ? -4.578 -0.185 27.561 1.00 81.00 73 ILE A C 1
ATOM 581 O O . ILE A 1 73 ? -3.685 0.479 28.096 1.00 81.00 73 ILE A O 1
ATOM 585 N N . VAL A 1 74 ? -5.869 0.015 27.833 1.00 81.25 74 VAL A N 1
ATOM 586 C CA . VAL A 1 74 ? -6.355 0.992 28.819 1.00 81.25 74 VAL A CA 1
ATOM 587 C C . VAL A 1 74 ? -5.891 0.623 30.219 1.00 81.25 74 VAL A C 1
ATOM 589 O O . VAL A 1 74 ? -5.431 1.489 30.968 1.00 81.25 74 VAL A O 1
ATOM 592 N N . TRP A 1 75 ? -5.944 -0.665 30.557 1.00 82.75 75 TRP A N 1
ATOM 593 C CA . TRP A 1 75 ? -5.424 -1.167 31.822 1.00 82.75 75 TRP A CA 1
ATOM 594 C C . TRP A 1 75 ? -3.931 -0.837 32.000 1.00 82.75 75 TRP A C 1
ATOM 596 O O . TRP A 1 75 ? -3.531 -0.331 33.054 1.00 82.75 75 TRP A O 1
ATOM 606 N N . ALA A 1 76 ? -3.118 -1.026 30.955 1.00 81.56 76 ALA A N 1
ATOM 607 C CA . ALA A 1 76 ? -1.698 -0.680 30.971 1.00 81.56 76 ALA A CA 1
ATOM 608 C C . ALA A 1 76 ? -1.455 0.839 31.103 1.00 81.56 76 ALA A C 1
ATOM 610 O O . ALA A 1 76 ? -0.621 1.261 31.907 1.00 81.56 76 ALA A O 1
ATOM 611 N N . HIS A 1 77 ? -2.216 1.676 30.389 1.00 76.81 77 HIS A N 1
ATOM 612 C CA . HIS A 1 77 ? -2.104 3.141 30.489 1.00 76.81 77 HIS A CA 1
ATOM 613 C C . HIS A 1 77 ? -2.451 3.660 31.890 1.00 76.81 77 HIS A C 1
ATOM 615 O O . HIS A 1 77 ? -1.765 4.540 32.417 1.00 76.81 77 HIS A O 1
ATOM 621 N N . ASN A 1 78 ? -3.465 3.070 32.530 1.00 75.81 78 ASN A N 1
ATOM 622 C CA . ASN A 1 78 ? -3.857 3.416 33.894 1.00 75.81 78 ASN A CA 1
ATOM 623 C C . ASN A 1 78 ? -2.766 3.040 34.915 1.00 75.81 78 ASN A C 1
ATOM 625 O O . ASN A 1 78 ? -2.501 3.787 35.858 1.00 75.81 78 ASN A O 1
ATOM 629 N N . LYS A 1 79 ? -2.061 1.920 34.696 1.00 77.25 79 LYS A N 1
ATOM 630 C CA . LYS A 1 79 ? -0.886 1.535 35.497 1.00 77.25 79 LYS A CA 1
ATOM 631 C C . LYS A 1 79 ? 0.296 2.495 35.329 1.00 77.25 79 LYS A C 1
ATOM 633 O O . LYS A 1 79 ? 0.993 2.756 36.306 1.00 77.25 79 LYS A O 1
ATOM 638 N N . LEU A 1 80 ? 0.495 3.042 34.130 1.00 76.00 80 LEU A N 1
ATOM 639 C CA . LEU A 1 80 ? 1.566 3.993 33.805 1.00 76.00 80 LEU A CA 1
ATOM 640 C C . LEU A 1 80 ? 1.249 5.458 34.175 1.00 76.00 80 LEU A C 1
ATOM 642 O O . LEU A 1 80 ? 2.088 6.326 33.950 1.00 76.00 80 LEU A O 1
ATOM 646 N N . LYS A 1 81 ? 0.070 5.749 34.755 1.00 67.56 81 LYS A N 1
ATOM 647 C CA . LYS A 1 81 ? -0.429 7.109 35.073 1.00 67.56 81 LYS A CA 1
ATOM 648 C C . LYS A 1 81 ? -0.441 8.080 33.881 1.00 67.56 81 LYS A C 1
ATOM 650 O O . LYS A 1 81 ? -0.565 9.288 34.068 1.00 67.56 81 LYS A O 1
ATOM 655 N N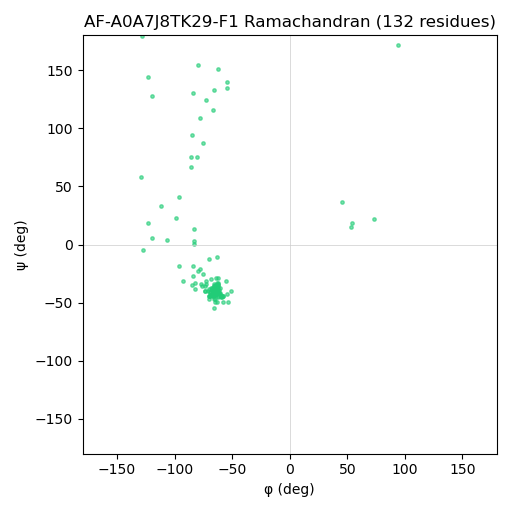 . VAL A 1 82 ? -0.387 7.562 32.655 1.00 71.56 82 VAL A N 1
ATOM 656 C CA . VAL A 1 82 ? -0.633 8.329 31.427 1.00 71.56 82 VAL A CA 1
ATOM 657 C C . VAL A 1 82 ? -2.143 8.313 31.197 1.00 71.56 82 VAL A C 1
ATOM 659 O O . VAL A 1 82 ? -2.662 7.632 30.315 1.00 71.56 82 VAL A O 1
ATOM 662 N N . ALA A 1 83 ? -2.879 8.970 32.093 1.00 55.22 83 ALA A N 1
ATOM 663 C CA . ALA A 1 83 ? -4.332 9.002 32.036 1.00 55.22 83 ALA A CA 1
ATOM 664 C C . ALA A 1 83 ? -4.771 10.007 30.965 1.00 55.22 83 ALA A C 1
ATOM 666 O O . ALA A 1 83 ? -4.643 11.219 31.147 1.00 55.22 83 ALA A O 1
ATOM 667 N N . LEU A 1 84 ? -5.307 9.511 29.847 1.00 58.72 84 LEU A N 1
ATOM 668 C CA . LEU A 1 84 ? -6.105 10.354 28.962 1.00 58.72 84 LEU A CA 1
ATOM 669 C C . LEU A 1 84 ? -7.378 10.772 29.713 1.00 58.72 84 LEU A C 1
ATOM 671 O O . LEU A 1 84 ? -8.067 9.933 30.290 1.00 58.72 84 LEU A O 1
ATOM 675 N N . ALA A 1 85 ? -7.721 12.061 29.668 1.00 60.53 85 ALA A N 1
ATOM 676 C CA . ALA A 1 85 ? -8.946 12.596 30.273 1.00 60.53 85 ALA A CA 1
ATOM 677 C C . ALA A 1 85 ? -10.239 12.030 29.643 1.00 60.53 85 ALA A C 1
ATOM 679 O O . ALA A 1 85 ? -11.332 12.227 30.168 1.00 60.53 85 ALA A O 1
ATOM 680 N N . THR A 1 86 ? -10.130 11.329 28.514 1.00 63.41 86 THR A N 1
ATOM 681 C CA . THR A 1 86 ? -11.243 10.777 27.739 1.00 63.41 86 THR A CA 1
ATOM 682 C C . THR A 1 86 ? -11.102 9.258 27.652 1.00 63.41 86 THR A C 1
ATOM 684 O O . THR A 1 86 ? -10.052 8.759 27.260 1.00 63.41 86 THR A O 1
ATOM 687 N N . GLN A 1 87 ? -12.157 8.518 28.008 1.00 64.25 87 GLN A N 1
ATOM 688 C CA . GLN A 1 87 ? -12.174 7.051 27.961 1.00 64.25 87 GLN A CA 1
ATOM 689 C C . GLN A 1 87 ? -12.104 6.564 26.501 1.00 64.25 87 GLN A C 1
ATOM 691 O O . GLN A 1 87 ? -13.042 6.833 25.741 1.00 64.25 87 GLN A O 1
ATOM 696 N N . PRO A 1 88 ? -11.039 5.858 26.076 1.00 63.91 88 PRO A N 1
ATOM 697 C CA . PRO A 1 88 ? -10.974 5.317 24.727 1.00 63.91 88 PRO A CA 1
ATOM 698 C C . PRO A 1 88 ? -11.935 4.130 24.631 1.00 63.91 88 PRO A C 1
ATOM 700 O O . PRO A 1 88 ? -11.887 3.184 25.415 1.00 63.91 88 PRO A O 1
ATOM 703 N N . ARG A 1 89 ? -12.847 4.197 23.667 1.00 65.50 89 ARG A N 1
ATOM 704 C CA . ARG A 1 89 ? -13.858 3.168 23.422 1.00 65.50 89 ARG A CA 1
ATOM 705 C C . ARG A 1 89 ? -13.721 2.686 21.989 1.00 65.50 89 ARG A C 1
ATOM 707 O O . ARG A 1 89 ? -13.435 3.499 21.109 1.00 65.50 89 ARG A O 1
ATOM 714 N N . ALA A 1 90 ? -13.955 1.395 21.748 1.00 69.06 90 ALA A N 1
ATOM 715 C CA . ALA A 1 90 ? -13.982 0.879 20.386 1.00 69.06 90 ALA A CA 1
ATOM 716 C C . ALA A 1 90 ? -14.979 1.684 19.542 1.00 69.06 90 ALA A C 1
ATOM 718 O O . ALA A 1 90 ? -16.107 1.971 19.974 1.00 69.06 90 ALA A O 1
ATOM 719 N N . LEU A 1 91 ? -14.540 2.049 18.338 1.00 66.50 91 LEU A N 1
ATOM 720 C CA . LEU A 1 91 ? -15.343 2.777 17.368 1.00 66.50 91 LEU A CA 1
ATOM 721 C C . LEU A 1 91 ? -16.652 2.006 17.117 1.00 66.50 91 LEU A C 1
ATOM 723 O O . LEU A 1 91 ? -16.666 0.774 17.080 1.00 66.50 91 LEU A O 1
ATOM 727 N N . SER A 1 92 ? -17.785 2.706 16.992 1.00 70.44 92 SER A N 1
ATOM 728 C CA . SER A 1 92 ? -19.051 2.010 16.721 1.00 70.44 92 SER A CA 1
ATOM 729 C C . SER A 1 92 ? -18.985 1.288 15.366 1.00 70.44 92 SER A C 1
ATOM 731 O O . SER A 1 92 ? -18.318 1.770 14.452 1.00 70.44 92 SER A O 1
ATOM 733 N N . ILE A 1 93 ? -19.730 0.188 15.212 1.00 68.69 93 ILE A N 1
ATOM 734 C CA . ILE A 1 93 ? -19.776 -0.623 13.977 1.00 68.69 93 ILE A CA 1
ATOM 735 C C . ILE A 1 93 ? -20.052 0.241 12.740 1.00 68.69 93 ILE A C 1
ATOM 737 O O . ILE A 1 93 ? -19.433 0.049 11.698 1.00 68.69 93 ILE A O 1
ATOM 741 N N . VAL A 1 94 ? -20.950 1.223 12.865 1.00 73.69 94 VAL A N 1
ATOM 742 C CA . VAL A 1 94 ? -21.320 2.134 11.772 1.00 73.69 94 VAL A CA 1
ATOM 743 C C . VAL A 1 94 ? -20.131 2.999 11.353 1.00 73.69 94 VAL A C 1
ATOM 745 O O . VAL A 1 94 ? -19.845 3.124 10.168 1.00 73.69 94 VAL A O 1
ATOM 748 N N . TYR A 1 95 ? -19.389 3.531 12.325 1.00 73.94 95 TYR A N 1
ATOM 749 C CA . TYR A 1 95 ? -18.197 4.338 12.069 1.00 73.94 95 TYR A CA 1
ATOM 750 C C . TYR A 1 95 ? -17.026 3.490 11.542 1.00 73.94 95 TYR A C 1
ATOM 752 O O . TYR A 1 95 ? -16.359 3.917 10.607 1.00 73.94 95 TYR A O 1
ATOM 760 N N . GLY A 1 96 ? -16.805 2.275 12.061 1.00 77.56 96 GLY A N 1
ATOM 761 C CA . GLY A 1 96 ? -15.770 1.358 11.556 1.00 77.56 96 GLY A CA 1
ATOM 762 C C . GLY A 1 96 ? -16.000 0.955 10.100 1.00 77.56 96 GLY A C 1
ATOM 763 O O . GLY A 1 96 ? -15.075 0.998 9.291 1.00 77.56 96 GLY A O 1
ATOM 764 N N . ARG A 1 97 ? -17.255 0.672 9.735 1.00 76.69 97 ARG A N 1
ATOM 765 C CA . ARG A 1 97 ? -17.638 0.384 8.347 1.00 76.69 97 ARG A CA 1
ATOM 766 C C . ARG A 1 97 ? -17.544 1.615 7.448 1.00 76.69 97 ARG A C 1
ATOM 768 O O . ARG A 1 97 ? -17.043 1.495 6.338 1.00 76.69 97 ARG A O 1
ATOM 775 N N . ALA A 1 98 ? -17.962 2.792 7.915 1.00 80.31 98 ALA A N 1
ATOM 776 C CA . ALA A 1 98 ? -17.831 4.035 7.151 1.00 80.31 98 ALA A CA 1
ATOM 777 C C . ALA A 1 98 ? -16.360 4.378 6.858 1.00 80.31 98 ALA A C 1
ATOM 779 O O . ALA A 1 98 ? -16.022 4.731 5.726 1.00 80.31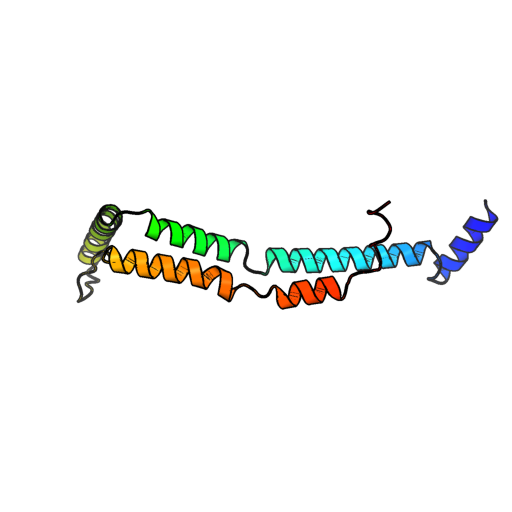 98 ALA A O 1
ATOM 780 N N . VAL A 1 99 ? -15.474 4.210 7.846 1.00 81.81 99 VAL A N 1
ATOM 781 C CA . VAL A 1 99 ? -14.024 4.372 7.667 1.00 81.81 99 VAL A CA 1
ATOM 782 C C . VAL A 1 99 ? -13.481 3.315 6.704 1.00 81.81 99 VAL A C 1
ATOM 784 O O . VAL A 1 99 ? -12.788 3.680 5.761 1.00 81.81 99 VAL A O 1
ATOM 787 N N . GLY A 1 100 ? -13.851 2.040 6.867 1.00 79.56 100 GLY A N 1
ATOM 788 C CA . GLY A 1 100 ? -13.425 0.956 5.974 1.00 79.56 100 GLY A CA 1
ATOM 789 C C . GLY A 1 100 ? -13.844 1.167 4.515 1.00 79.56 100 GLY A C 1
ATOM 790 O O . GLY A 1 100 ? -13.021 1.008 3.620 1.00 79.56 100 GLY A O 1
ATOM 791 N N . VAL A 1 101 ? -15.084 1.599 4.262 1.00 81.12 101 VAL A N 1
ATOM 792 C CA . VAL A 1 101 ? -15.583 1.920 2.909 1.00 81.12 101 VAL A CA 1
ATOM 793 C C . VAL A 1 101 ? -14.857 3.130 2.326 1.00 81.12 101 VAL A C 1
ATOM 795 O O . VAL A 1 101 ? -14.449 3.099 1.168 1.00 81.12 101 VAL A O 1
ATOM 798 N N . THR A 1 102 ? -14.649 4.178 3.125 1.00 79.75 102 THR A N 1
ATOM 799 C CA . THR A 1 102 ? -13.922 5.374 2.674 1.00 79.75 102 THR A CA 1
ATOM 800 C C . THR A 1 102 ? -12.484 5.022 2.298 1.00 79.75 102 THR A C 1
ATOM 802 O O . THR A 1 102 ? -12.014 5.418 1.237 1.00 79.75 102 THR A O 1
ATOM 805 N N . LEU A 1 103 ? -11.799 4.229 3.124 1.00 76.69 103 LEU A N 1
ATOM 806 C CA . LEU A 1 103 ? -10.410 3.834 2.898 1.00 76.69 103 LEU A CA 1
ATOM 807 C C . LEU A 1 103 ? -10.277 2.864 1.711 1.00 76.69 103 LEU A C 1
ATOM 809 O O . LEU A 1 103 ? -9.377 3.022 0.890 1.00 76.69 103 LEU A O 1
ATOM 813 N N . TYR A 1 104 ? -11.225 1.935 1.559 1.00 75.69 104 TYR A N 1
ATOM 814 C CA . TYR A 1 104 ? -11.294 1.007 0.429 1.00 75.69 104 TYR A CA 1
ATOM 815 C C . TYR A 1 104 ? -11.510 1.721 -0.911 1.00 75.69 104 TYR A C 1
ATOM 817 O O . TYR A 1 104 ? -10.907 1.346 -1.913 1.00 75.69 104 TYR A O 1
ATOM 825 N N . LEU A 1 105 ? -12.359 2.753 -0.937 1.00 75.50 105 LEU A N 1
ATOM 826 C CA . LEU A 1 105 ? -12.660 3.506 -2.156 1.00 75.50 105 LEU A CA 1
ATOM 827 C C . LEU A 1 105 ? -11.606 4.571 -2.472 1.00 75.50 105 LEU A C 1
ATOM 829 O O . LEU A 1 105 ? -11.360 4.844 -3.641 1.00 75.50 105 LEU A O 1
ATOM 833 N N . LEU A 1 106 ? -10.975 5.189 -1.474 1.00 68.25 106 LEU A N 1
ATOM 834 C CA . LEU A 1 106 ? -10.032 6.287 -1.711 1.00 68.25 106 LEU A CA 1
ATOM 835 C C . LEU A 1 106 ? -8.609 5.792 -2.017 1.00 68.25 106 LEU A C 1
ATOM 837 O O . LEU A 1 106 ? -7.920 6.390 -2.842 1.00 68.25 106 LEU A O 1
ATOM 841 N N . ALA A 1 107 ? -8.177 4.684 -1.405 1.00 64.81 107 ALA A N 1
ATOM 842 C CA . ALA A 1 107 ? -6.818 4.161 -1.555 1.00 64.81 107 ALA A CA 1
ATOM 843 C C . ALA A 1 107 ? -6.405 3.797 -2.999 1.00 64.81 107 ALA A C 1
ATOM 845 O O . ALA A 1 107 ? -5.297 4.168 -3.389 1.00 64.81 107 ALA A O 1
ATOM 846 N N . PRO A 1 108 ? -7.235 3.123 -3.822 1.00 61.28 108 PRO A N 1
ATOM 847 C CA . PRO A 1 108 ? -6.867 2.849 -5.212 1.00 61.28 108 PRO A CA 1
ATOM 848 C C . PRO A 1 108 ? -6.922 4.109 -6.089 1.00 61.28 108 PRO A C 1
ATOM 850 O O . PRO A 1 108 ? -6.077 4.284 -6.958 1.00 61.28 108 PRO A O 1
ATOM 853 N N . ASN A 1 109 ? -7.851 5.029 -5.817 1.00 59.19 109 ASN A N 1
ATOM 854 C CA . ASN A 1 109 ? -8.064 6.221 -6.643 1.00 59.19 109 ASN A CA 1
ATOM 85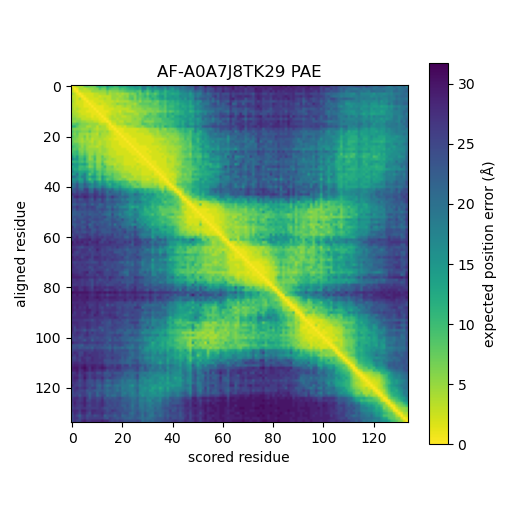5 C C . ASN A 1 109 ? -6.993 7.308 -6.443 1.00 59.19 109 ASN A C 1
ATOM 857 O O . ASN A 1 109 ? -6.754 8.110 -7.341 1.00 59.19 109 ASN A O 1
ATOM 861 N N . GLN A 1 110 ? -6.338 7.352 -5.279 1.00 53.94 110 GLN A N 1
ATOM 862 C CA . GLN A 1 110 ? -5.285 8.333 -4.992 1.00 53.94 110 GLN A CA 1
ATOM 863 C C . GLN A 1 110 ? -3.904 7.904 -5.525 1.00 53.94 110 GLN A C 1
ATOM 865 O O . GLN A 1 110 ? -3.030 8.751 -5.696 1.00 53.94 110 GLN A O 1
ATOM 870 N N . TRP A 1 111 ? -3.724 6.609 -5.820 1.00 51.09 111 TRP A N 1
ATOM 871 C CA . TRP A 1 111 ? -2.513 6.051 -6.435 1.00 51.09 111 TRP A CA 1
ATOM 872 C C . TRP A 1 111 ? -2.644 5.643 -7.893 1.00 51.09 111 TRP A C 1
ATOM 874 O O . TRP A 1 111 ? -1.676 5.177 -8.498 1.00 51.09 111 TRP A O 1
ATOM 884 N N . GLU A 1 112 ? -3.796 5.903 -8.495 1.00 51.88 112 GLU A N 1
ATOM 885 C CA . GLU A 1 112 ? -3.916 5.851 -9.934 1.00 51.88 112 GLU A CA 1
ATOM 886 C C . GLU A 1 112 ? -3.260 7.087 -10.577 1.00 51.88 112 GLU A C 1
ATOM 888 O O . GLU A 1 112 ? -3.902 8.058 -10.977 1.00 51.88 112 GLU A O 1
ATOM 893 N N . GLU A 1 113 ? -1.954 6.968 -10.820 1.00 49.50 113 GLU A N 1
ATOM 894 C CA . GLU A 1 113 ? -1.243 7.686 -11.882 1.00 49.50 113 GLU A CA 1
ATOM 895 C C . GLU A 1 113 ? -1.092 6.825 -13.174 1.00 49.50 113 GLU A C 1
ATOM 897 O O . GLU A 1 113 ? -0.039 6.855 -13.816 1.00 49.50 113 GLU A O 1
ATOM 902 N N . PRO A 1 114 ? -2.095 6.036 -13.645 1.00 52.03 114 PRO A N 1
ATOM 903 C CA . PRO A 1 114 ? -1.941 5.207 -14.833 1.00 52.03 114 PRO A CA 1
ATOM 904 C C . PRO A 1 114 ? -1.873 6.057 -16.100 1.00 52.03 114 PRO A C 1
ATOM 906 O O . PRO A 1 114 ? -1.467 5.537 -17.134 1.00 52.03 114 PRO A O 1
ATOM 909 N N . ARG A 1 115 ? -2.211 7.357 -16.050 1.00 50.66 115 ARG A N 1
ATOM 910 C CA . ARG A 1 115 ? -2.069 8.277 -17.194 1.00 50.66 115 ARG A CA 1
ATOM 911 C C . ARG A 1 115 ? -0.610 8.507 -17.574 1.00 50.66 115 ARG A C 1
ATOM 913 O O . ARG A 1 115 ? -0.317 8.642 -18.756 1.00 50.66 115 ARG A O 1
ATOM 920 N N . ALA A 1 116 ? 0.305 8.512 -16.605 1.00 50.75 116 ALA A N 1
ATOM 921 C CA . ALA A 1 116 ? 1.728 8.672 -16.883 1.00 50.75 116 ALA A CA 1
ATOM 922 C C . ALA A 1 116 ? 2.320 7.398 -17.508 1.00 50.75 116 ALA A C 1
ATOM 924 O O . ALA A 1 116 ? 3.072 7.482 -18.477 1.00 50.75 116 ALA A O 1
ATOM 925 N N . LEU A 1 117 ? 1.915 6.214 -17.031 1.00 53.16 117 LEU A N 1
ATOM 926 C CA . LEU A 1 117 ? 2.332 4.934 -17.610 1.00 53.16 117 LEU A CA 1
ATOM 927 C C . LEU A 1 117 ? 1.741 4.646 -18.980 1.00 53.16 117 LEU A C 1
ATOM 929 O O . LEU A 1 117 ? 2.479 4.230 -19.866 1.00 53.16 117 LEU A O 1
ATOM 933 N N . THR A 1 118 ? 0.431 4.833 -19.161 1.00 55.97 118 THR A N 1
ATOM 934 C CA . THR A 1 118 ? -0.185 4.634 -20.481 1.00 55.97 118 THR A CA 1
ATOM 935 C C . THR A 1 118 ? 0.417 5.607 -21.482 1.00 55.97 118 THR A C 1
ATOM 937 O O . THR A 1 118 ? 0.736 5.185 -22.586 1.00 55.97 118 THR A O 1
ATOM 940 N N . ALA A 1 119 ? 0.693 6.857 -21.088 1.00 55.31 119 ALA A N 1
ATOM 941 C CA . ALA A 1 119 ? 1.423 7.799 -21.930 1.00 55.31 119 ALA A CA 1
ATOM 942 C C . ALA A 1 119 ? 2.868 7.351 -22.214 1.00 55.31 119 ALA A C 1
ATOM 944 O O . ALA A 1 119 ? 3.298 7.452 -23.358 1.00 55.31 119 ALA A O 1
ATOM 945 N N . CYS A 1 120 ? 3.615 6.836 -21.230 1.00 51.84 120 CYS A N 1
ATOM 946 C CA . CYS A 1 120 ? 4.985 6.338 -21.427 1.00 51.84 120 CYS A CA 1
ATOM 947 C C . CYS A 1 120 ? 5.054 5.066 -22.284 1.00 51.84 120 CYS A C 1
ATOM 949 O O . CYS A 1 120 ? 5.978 4.941 -23.086 1.00 51.84 120 CYS A O 1
ATOM 951 N N . LEU A 1 121 ? 4.097 4.146 -22.143 1.00 57.94 121 LEU A N 1
ATOM 952 C CA . LEU A 1 121 ? 3.986 2.948 -22.979 1.00 57.94 121 LEU A CA 1
ATOM 953 C C . LEU A 1 121 ? 3.585 3.322 -24.412 1.00 57.94 121 LEU A C 1
ATOM 955 O O . LEU A 1 121 ? 4.257 2.894 -25.343 1.00 57.94 121 LEU A O 1
ATOM 959 N N . LEU A 1 122 ? 2.607 4.219 -24.602 1.00 59.72 122 LEU A N 1
ATOM 960 C CA . LEU A 1 122 ? 2.252 4.744 -25.932 1.00 59.72 122 LEU A CA 1
ATOM 961 C C . LEU A 1 122 ? 3.403 5.509 -26.603 1.00 59.72 122 LEU A C 1
ATOM 963 O O . LEU A 1 122 ? 3.529 5.471 -27.824 1.00 59.72 122 LEU A O 1
ATOM 967 N N . LYS A 1 123 ? 4.252 6.208 -25.835 1.00 55.44 123 LYS A N 1
ATOM 968 C CA . LYS A 1 123 ? 5.407 6.945 -26.385 1.00 55.44 123 LYS A CA 1
ATOM 969 C C . LYS A 1 123 ? 6.611 6.054 -26.693 1.00 55.44 123 LYS A C 1
ATOM 971 O O . LYS A 1 123 ? 7.445 6.452 -27.502 1.00 55.44 123 LYS A O 1
ATOM 976 N N . ASN A 1 124 ? 6.713 4.889 -26.052 1.00 49.47 124 ASN A N 1
ATOM 977 C CA . ASN A 1 124 ? 7.815 3.936 -26.201 1.00 49.47 124 ASN A CA 1
ATOM 978 C C . ASN A 1 124 ? 7.376 2.639 -26.903 1.00 49.47 124 ASN A C 1
ATOM 980 O O . ASN A 1 124 ? 7.918 1.586 -26.595 1.00 49.47 124 ASN A O 1
ATOM 984 N N . GLU A 1 125 ? 6.423 2.696 -27.836 1.00 43.41 125 GLU A N 1
ATOM 985 C CA . GLU A 1 125 ? 6.084 1.593 -28.750 1.00 43.41 125 GLU A CA 1
ATOM 986 C C . GLU A 1 125 ? 7.026 1.614 -29.979 1.00 43.41 125 GLU A C 1
ATOM 988 O O . GLU A 1 125 ? 6.756 2.320 -30.956 1.00 43.41 125 GLU A O 1
ATOM 993 N N . PRO A 1 126 ? 8.151 0.868 -30.003 1.00 45.25 126 PRO A N 1
ATOM 994 C CA . PRO A 1 126 ? 8.945 0.695 -31.208 1.00 45.25 126 PRO A CA 1
ATOM 995 C C . PRO A 1 126 ? 8.302 -0.371 -32.099 1.00 45.25 126 PRO A C 1
ATOM 997 O O . PRO A 1 126 ? 8.803 -1.479 -32.175 1.00 45.25 126 PRO A O 1
ATOM 1000 N N . ALA A 1 127 ? 7.211 -0.051 -32.796 1.00 45.44 127 ALA A N 1
ATOM 1001 C CA . ALA A 1 127 ? 6.789 -0.766 -34.009 1.00 45.44 127 ALA A CA 1
ATOM 1002 C C . ALA A 1 127 ? 6.814 -2.322 -33.963 1.00 45.44 127 ALA A C 1
ATOM 1004 O O . ALA A 1 127 ? 7.099 -2.959 -34.978 1.00 45.44 127 ALA A O 1
ATOM 1005 N N . THR A 1 128 ? 6.481 -2.957 -32.832 1.00 45.22 128 THR A N 1
ATOM 1006 C CA . THR A 1 128 ? 6.435 -4.430 -32.702 1.00 45.22 128 THR A CA 1
ATOM 1007 C C . THR A 1 128 ? 5.016 -4.994 -32.834 1.00 45.22 128 THR A C 1
ATOM 1009 O O . THR A 1 128 ? 4.742 -6.109 -32.407 1.00 45.22 128 THR A O 1
ATOM 1012 N N . HIS A 1 129 ? 4.097 -4.268 -33.476 1.00 38.75 129 HIS A N 1
ATOM 1013 C CA . HIS A 1 129 ? 2.725 -4.733 -33.734 1.00 38.75 129 HIS A CA 1
ATOM 1014 C C . HIS A 1 129 ? 2.601 -5.636 -34.989 1.00 38.75 129 HIS A C 1
ATOM 1016 O O . HIS A 1 129 ? 1.507 -5.894 -35.484 1.00 38.75 129 HIS A O 1
ATOM 1022 N N . ARG A 1 130 ? 3.717 -6.128 -35.551 1.00 42.06 130 ARG A N 1
ATOM 1023 C CA . ARG A 1 130 ? 3.725 -6.977 -36.764 1.00 42.06 130 ARG A CA 1
ATOM 1024 C C . ARG A 1 130 ? 4.399 -8.342 -36.612 1.00 42.06 130 ARG A C 1
ATOM 1026 O O . ARG A 1 130 ? 4.742 -8.953 -37.617 1.00 42.06 130 ARG A O 1
ATOM 1033 N N . GLN A 1 131 ? 4.580 -8.830 -35.385 1.00 43.22 131 GLN A N 1
ATOM 1034 C CA . GLN A 1 131 ? 5.211 -10.140 -35.159 1.00 43.22 131 GLN A CA 1
ATOM 1035 C C . GLN A 1 131 ? 4.406 -11.108 -34.277 1.00 43.22 131 GLN A C 1
ATOM 1037 O O . GLN A 1 131 ? 4.798 -12.259 -34.153 1.00 43.22 131 GLN A O 1
ATOM 1042 N N . TRP A 1 132 ? 3.269 -10.675 -33.721 1.00 37.94 132 TRP A N 1
ATOM 1043 C CA . TRP A 1 132 ? 2.396 -11.507 -32.872 1.00 37.94 132 TRP A CA 1
ATOM 1044 C C . TRP A 1 132 ? 0.962 -11.681 -33.411 1.00 37.94 132 TRP A C 1
ATOM 1046 O O . TRP A 1 132 ? 0.127 -12.281 -32.745 1.00 37.94 132 TRP A O 1
ATOM 1056 N N . LEU A 1 133 ? 0.671 -11.178 -34.616 1.00 37.91 133 LEU A N 1
ATOM 1057 C CA . LEU A 1 133 ? -0.597 -11.379 -35.337 1.00 37.91 133 LEU A CA 1
ATOM 1058 C C . LEU A 1 133 ? -0.314 -11.863 -36.769 1.00 37.91 133 LEU A C 1
ATOM 1060 O O . LEU A 1 133 ? -0.660 -11.200 -37.747 1.00 37.91 133 LEU A O 1
ATOM 1064 N N . GLY A 1 134 ? 0.381 -12.994 -36.867 1.00 36.44 134 GLY A N 1
ATOM 1065 C CA . GLY A 1 134 ? 0.620 -13.754 -38.092 1.00 36.44 134 GLY A CA 1
ATOM 1066 C C . GLY A 1 134 ? 0.687 -15.231 -37.759 1.00 36.44 134 GLY A C 1
ATOM 1067 O O . GLY A 1 134 ? 1.417 -15.551 -36.795 1.00 36.44 134 GLY A O 1
#

Nearest PDB structures (foldseek):
  8wmw-assembly1_A  TM=9.026E-01  e=1.541E-05  Rhodomonas salina
  8j7b-assembly1_A  TM=8.152E-01  e=8.784E-06  Arabidopsis thaliana
  8bcv-assembly1_A  TM=7.874E-01  e=5.331E-06  Avena sativa
  7qco-assembly1_E  TM=7.994E-01  e=1.059E-05  Chroococcidiopsis sp. TS-821
  6pnj-assembly1_A  TM=7.623E-01  e=9.952E-06  Fischerella thermalis PCC 7521

Organism: Gossypium davidsonii (NCBI:txid34287)

Mean predicted aligned error: 16.38 Å

Foldseek 3Di:
DVVVVVVQVVQVVVCHDDVNVVVVVVVVVVVVVVVVVCCVVVLCPVPLVVLQVVLVCLVPDDQVVQQVVVVVVQVVCVVVVVDDPDDDGRDDNVVSNVVSVCSNVVSVVVSPPVVVVVVVCVVPDPPPPPPPPD

pLDDT: mean 70.22, std 13.05, range [36.44, 87.69]